Protein AF-A0A9W9VGC8-F1 (afdb_monomer)

Solvent-accessible surface area (backbone atoms only — not comparable to full-atom values): 9644 Å² total; per-residue (Å²): 136,80,88,79,89,86,86,82,89,84,85,84,89,81,81,81,83,70,82,72,69,71,74,70,69,69,70,74,82,68,82,78,79,82,75,87,48,75,81,85,63,85,86,56,40,82,25,56,75,47,77,41,86,89,65,31,42,34,34,18,18,44,61,40,28,31,33,39,38,31,36,71,86,82,41,48,71,45,77,50,46,69,52,90,90,40,30,14,21,30,14,51,29,66,82,48,89,43,32,34,34,37,34,35,13,34,48,37,84,91,77,71,47,44,42,70,41,45,1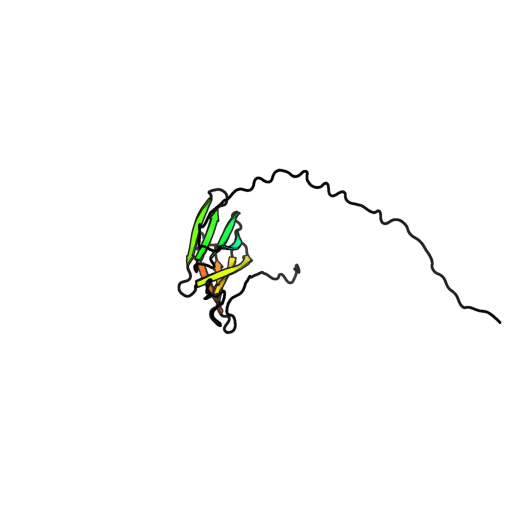8,31,39,30,38,38,39,50,74,54,97,56,95,48,50,51,77,41,82,74,50,76,34,74,85,32,20,64,59,89,64,49,73,73,84,50,85,89,75,53,135

Organism: NCBI:txid1131564

Structure (mmCIF, N/CA/C/O backbone):
data_AF-A0A9W9VGC8-F1
#
_entry.id   AF-A0A9W9VGC8-F1
#
loop_
_atom_site.group_PDB
_atom_site.id
_atom_site.type_symbol
_atom_site.label_atom_id
_atom_site.label_alt_id
_atom_site.label_comp_id
_atom_site.label_asym_id
_atom_site.label_entity_id
_atom_site.label_seq_id
_atom_site.pdbx_PDB_ins_code
_atom_site.Cartn_x
_atom_site.Cartn_y
_atom_site.Cartn_z
_atom_site.occupancy
_atom_site.B_iso_or_equiv
_atom_site.auth_seq_id
_atom_site.auth_comp_id
_atom_site.auth_asym_id
_atom_site.auth_atom_id
_atom_site.pdbx_PDB_model_num
ATOM 1 N N . MET A 1 1 ? -63.794 -8.149 -55.825 1.00 40.78 1 MET A N 1
ATOM 2 C CA . MET A 1 1 ? -63.696 -9.622 -55.710 1.00 40.78 1 MET A CA 1
ATOM 3 C C . MET A 1 1 ? -62.742 -9.882 -54.558 1.00 40.78 1 MET A C 1
ATOM 5 O O . MET A 1 1 ? -61.570 -9.592 -54.708 1.00 40.78 1 MET A O 1
ATOM 9 N N . GLY A 1 2 ? -63.231 -9.990 -53.324 1.00 35.28 2 GLY A N 1
ATOM 10 C CA . GLY A 1 2 ? -63.744 -11.231 -52.722 1.00 35.28 2 GLY A CA 1
ATOM 11 C C . GLY A 1 2 ? -62.634 -11.769 -51.803 1.00 35.28 2 GLY A C 1
ATOM 12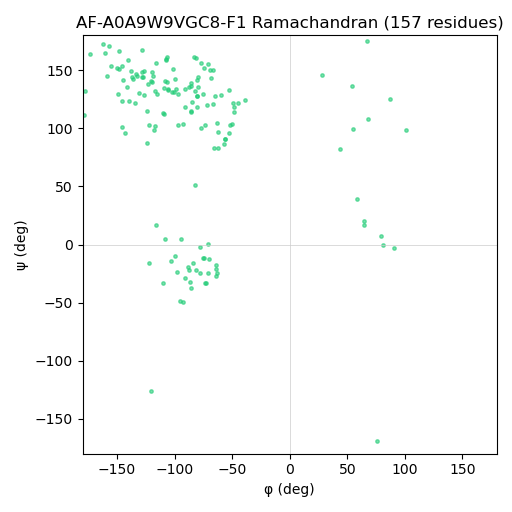 O O . GLY A 1 2 ? -61.580 -12.118 -52.310 1.00 35.28 2 GLY A O 1
ATOM 13 N N . THR A 1 3 ? -62.693 -11.532 -50.483 1.00 41.53 3 THR A N 1
ATOM 14 C CA . THR A 1 3 ? -63.160 -12.501 -49.453 1.00 41.53 3 THR A CA 1
ATOM 15 C C . THR A 1 3 ? -62.414 -13.840 -49.529 1.00 41.53 3 THR A C 1
ATOM 17 O O . THR A 1 3 ? -62.325 -14.413 -50.599 1.00 41.53 3 THR A O 1
ATOM 20 N N . ALA A 1 4 ? -61.954 -14.497 -48.477 1.00 38.81 4 ALA A N 1
ATOM 21 C CA . ALA A 1 4 ? -62.063 -14.309 -47.045 1.00 38.81 4 ALA A CA 1
ATOM 22 C C . ALA A 1 4 ? -61.202 -15.447 -46.418 1.00 38.81 4 ALA A C 1
ATOM 24 O O . ALA A 1 4 ? -61.190 -16.544 -46.957 1.00 38.81 4 ALA A O 1
ATOM 25 N N . TRP A 1 5 ? -60.319 -15.180 -45.453 1.00 36.31 5 TRP A N 1
ATOM 26 C CA . TRP A 1 5 ? -60.521 -15.468 -44.019 1.00 36.31 5 TRP A CA 1
ATOM 27 C C . TRP A 1 5 ? -60.109 -16.884 -43.601 1.00 36.31 5 TRP A C 1
ATOM 29 O O . TRP A 1 5 ? -60.664 -17.860 -44.080 1.00 36.31 5 TRP A O 1
ATOM 39 N N . MET A 1 6 ? -59.239 -16.965 -42.594 1.00 41.19 6 MET A N 1
ATOM 40 C CA . MET A 1 6 ? -59.518 -17.757 -41.394 1.00 41.19 6 MET A CA 1
ATOM 41 C C . MET A 1 6 ? -58.888 -17.056 -40.184 1.00 41.19 6 MET A C 1
ATOM 43 O O . MET A 1 6 ? -57.709 -16.713 -40.175 1.00 41.19 6 MET A O 1
ATOM 47 N N . PHE A 1 7 ? -59.750 -16.778 -39.211 1.00 37.06 7 PHE A N 1
ATOM 48 C CA . PHE A 1 7 ? -59.495 -16.153 -37.918 1.00 37.06 7 PHE A CA 1
ATOM 49 C C . PHE A 1 7 ? -58.992 -17.156 -36.875 1.00 37.06 7 PHE A C 1
ATOM 51 O O . PHE A 1 7 ? -59.294 -18.338 -36.984 1.00 37.06 7 PHE A O 1
ATOM 58 N N . LEU A 1 8 ? -58.378 -16.656 -35.796 1.00 36.75 8 LEU A N 1
ATOM 59 C CA . LEU A 1 8 ? -58.949 -16.592 -34.429 1.00 36.75 8 LEU A CA 1
ATOM 60 C C . LEU A 1 8 ? -57.893 -15.914 -33.526 1.00 36.75 8 LEU A C 1
ATOM 62 O O . LEU A 1 8 ? -56.759 -16.362 -33.461 1.00 36.75 8 LEU A O 1
ATOM 66 N N . LEU A 1 9 ? -58.122 -14.698 -33.022 1.00 33.78 9 LEU A N 1
ATOM 67 C CA . LEU A 1 9 ? -58.770 -14.388 -31.735 1.00 33.78 9 LEU A CA 1
ATOM 68 C C . LEU A 1 9 ? -58.128 -15.071 -30.512 1.00 33.78 9 LEU A C 1
ATOM 70 O O . LEU A 1 9 ? -58.520 -16.168 -30.133 1.00 33.78 9 LEU A O 1
ATOM 74 N N . SER A 1 10 ? -57.289 -14.321 -29.792 1.00 37.31 10 SER A N 1
ATOM 75 C CA . SER A 1 10 ? -57.479 -14.154 -28.346 1.00 37.31 10 SER A CA 1
ATOM 76 C C . SER A 1 10 ? -57.047 -12.744 -27.929 1.00 37.31 10 SER A C 1
ATOM 78 O O . SER A 1 10 ? -55.861 -12.448 -27.806 1.00 37.31 10 SER A O 1
ATOM 80 N N . GLN A 1 11 ? -58.019 -11.857 -27.733 1.00 42.66 11 GLN A N 1
ATOM 81 C CA . GLN A 1 11 ? -57.850 -10.740 -26.809 1.00 42.66 11 GLN A CA 1
ATOM 82 C C . GLN A 1 11 ? -58.222 -11.236 -25.412 1.00 42.66 11 GLN A C 1
ATOM 84 O O . GLN A 1 11 ? -59.235 -11.916 -25.299 1.00 42.66 11 GLN A O 1
ATOM 89 N N . ILE A 1 12 ? -57.467 -10.850 -24.382 1.00 42.12 12 ILE A N 1
ATOM 90 C CA . ILE A 1 12 ? -58.008 -10.390 -23.094 1.00 42.12 12 ILE A CA 1
ATOM 91 C C . ILE A 1 12 ? -57.017 -9.370 -22.517 1.00 42.12 12 ILE A C 1
ATOM 93 O O . ILE A 1 12 ? -55.810 -9.588 -22.455 1.00 42.12 12 ILE A O 1
ATOM 97 N N . LEU A 1 13 ? -57.591 -8.233 -22.145 1.00 39.44 13 LEU A N 1
ATOM 98 C CA . LEU A 1 13 ? -57.019 -7.064 -21.497 1.00 39.44 13 LEU A CA 1
ATOM 99 C C . LEU A 1 13 ? -56.938 -7.317 -19.976 1.00 39.44 13 LEU A C 1
ATOM 101 O O . LEU A 1 13 ? -57.951 -7.700 -19.396 1.00 39.44 13 LEU A O 1
ATOM 105 N N . VAL A 1 14 ? -55.805 -7.043 -19.318 1.00 39.69 14 VAL A N 1
ATOM 106 C CA . VAL A 1 14 ? -55.717 -6.797 -17.857 1.00 39.69 14 VAL A CA 1
ATOM 107 C C . VAL A 1 14 ? -54.657 -5.701 -17.661 1.00 39.69 14 VAL A C 1
ATOM 109 O O . VAL A 1 14 ? -53.489 -5.911 -17.955 1.00 39.69 14 VAL A O 1
ATOM 112 N N . LEU A 1 15 ? -55.077 -4.437 -17.554 1.00 33.41 15 LEU A N 1
ATOM 113 C CA . LEU A 1 15 ? -55.254 -3.674 -16.305 1.00 33.41 15 LEU A CA 1
ATOM 114 C C . LEU A 1 15 ? -53.940 -3.354 -15.568 1.00 33.41 15 LEU A C 1
ATOM 116 O O . LEU A 1 15 ? -53.339 -4.207 -14.930 1.00 33.41 15 LEU A O 1
ATOM 120 N N . ALA A 1 16 ? -53.589 -2.066 -15.636 1.00 41.69 16 ALA A N 1
ATOM 121 C CA . ALA A 1 16 ? -52.923 -1.276 -14.603 1.00 41.69 16 ALA A CA 1
ATOM 122 C C . ALA A 1 16 ? -51.743 -1.939 -13.866 1.00 41.69 16 ALA A C 1
ATOM 124 O O . ALA A 1 16 ? -51.863 -2.340 -12.711 1.00 41.69 16 ALA A O 1
ATOM 125 N N . ALA A 1 17 ? -50.555 -1.899 -14.471 1.00 41.78 17 ALA A N 1
ATOM 126 C CA . ALA A 1 17 ? -49.363 -1.711 -13.655 1.00 41.78 17 ALA A CA 1
ATOM 127 C C . ALA A 1 17 ? -49.331 -0.224 -13.291 1.00 41.78 17 ALA A C 1
ATOM 129 O O . ALA A 1 17 ? -49.025 0.629 -14.124 1.00 41.78 17 ALA A O 1
ATOM 130 N N . TYR A 1 18 ? -49.778 0.071 -12.073 1.00 39.72 18 TYR A N 1
ATOM 131 C CA . TYR A 1 18 ? -49.604 1.354 -11.416 1.00 39.72 18 TYR A CA 1
ATOM 132 C C . TYR A 1 18 ? -48.211 1.886 -11.745 1.00 39.72 18 TYR A C 1
ATOM 134 O O . TYR A 1 18 ? -47.211 1.224 -11.469 1.00 39.72 18 TYR A O 1
ATOM 142 N N . SER A 1 19 ? -48.138 3.091 -12.304 1.00 42.06 19 SER A N 1
ATOM 143 C CA . SER A 1 19 ? -46.963 3.919 -12.106 1.00 42.06 19 SER A CA 1
ATOM 144 C C . SER A 1 19 ? -46.893 4.198 -10.606 1.00 42.06 19 SER A C 1
ATOM 146 O O . SER A 1 19 ? -47.377 5.224 -10.131 1.00 42.06 19 SER A O 1
ATOM 148 N N . LEU A 1 20 ? -46.322 3.266 -9.8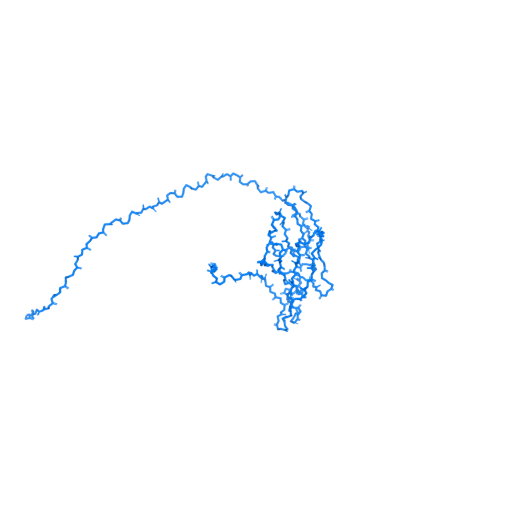44 1.00 46.91 20 LEU A N 1
ATOM 149 C CA . LEU A 1 20 ? -45.593 3.639 -8.652 1.00 46.91 20 LEU A CA 1
ATOM 150 C C . LEU A 1 20 ? -44.393 4.410 -9.195 1.00 46.91 20 LEU A C 1
ATOM 152 O O . LEU A 1 20 ? -43.304 3.882 -9.391 1.00 46.91 20 LEU A O 1
ATOM 156 N N . SER A 1 21 ? -44.609 5.694 -9.481 1.00 47.53 21 SER A N 1
ATOM 157 C CA . SER A 1 21 ? -43.618 6.644 -9.033 1.00 47.53 21 SER A CA 1
ATOM 158 C C . SER A 1 21 ? -43.555 6.401 -7.533 1.00 47.53 21 SER A C 1
ATOM 160 O O . SER A 1 21 ? -44.355 6.961 -6.782 1.00 47.53 21 SER A O 1
ATOM 162 N N . ASP A 1 22 ? -42.665 5.506 -7.104 1.00 43.31 22 ASP A N 1
ATOM 163 C CA . ASP A 1 22 ? -42.050 5.707 -5.814 1.00 43.31 22 ASP A CA 1
ATOM 164 C C . ASP A 1 22 ? -41.535 7.133 -5.920 1.00 43.31 22 ASP A C 1
ATOM 166 O O . ASP A 1 22 ? -40.587 7.444 -6.647 1.00 43.31 22 ASP A O 1
ATOM 170 N N . SER A 1 23 ? -42.260 8.049 -5.286 1.00 48.56 23 SER A N 1
ATOM 171 C CA . SER A 1 23 ? -41.648 9.246 -4.777 1.00 48.56 23 SER A CA 1
ATOM 172 C C . SER A 1 23 ? -40.570 8.708 -3.854 1.00 48.56 23 SER A C 1
ATOM 174 O O . SER A 1 23 ? -40.812 8.489 -2.668 1.00 48.56 23 SER A O 1
ATOM 176 N N . TYR A 1 24 ? -39.395 8.423 -4.420 1.00 46.81 24 TYR A N 1
ATOM 177 C CA . TYR A 1 24 ? -38.162 8.529 -3.688 1.00 46.81 24 TYR A CA 1
ATOM 178 C C . TYR A 1 24 ? -38.238 9.942 -3.152 1.00 46.81 24 TYR A C 1
ATOM 180 O O . TYR A 1 24 ? -38.027 10.913 -3.879 1.00 46.81 24 TYR A O 1
ATOM 188 N N . SER A 1 25 ? -38.697 10.056 -1.907 1.00 49.72 25 SER A N 1
ATOM 189 C CA . SER A 1 25 ? -38.453 11.226 -1.104 1.00 49.72 25 SER A CA 1
ATOM 190 C C . SER A 1 25 ? -36.961 11.404 -1.240 1.00 49.72 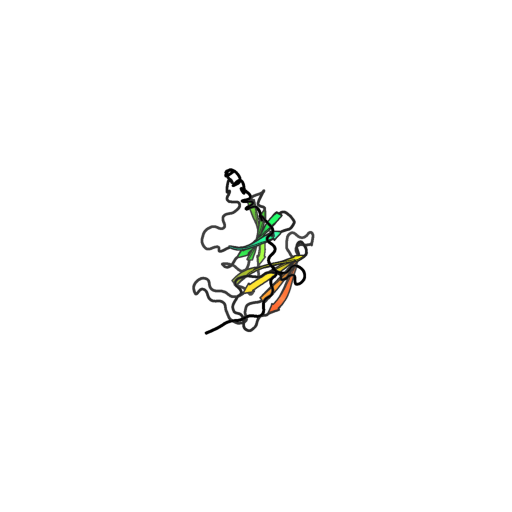25 SER A C 1
ATOM 192 O O . SER A 1 25 ? -36.207 10.599 -0.692 1.00 49.72 25 SER A O 1
ATOM 194 N N . THR A 1 26 ? -36.534 12.367 -2.059 1.00 55.84 26 THR A N 1
ATOM 195 C CA . THR A 1 26 ? -35.161 12.833 -2.042 1.00 55.84 26 THR A CA 1
ATOM 196 C C . THR A 1 26 ? -34.911 13.051 -0.563 1.00 55.84 26 THR A C 1
ATOM 198 O O . THR A 1 26 ? -35.659 13.848 0.024 1.00 55.84 26 THR A O 1
ATOM 201 N N . PRO A 1 27 ? -34.015 12.280 0.087 1.00 61.59 27 PRO A N 1
ATOM 202 C CA . PRO A 1 27 ? -33.721 12.526 1.482 1.00 61.59 27 PRO A CA 1
ATOM 203 C C . PRO A 1 27 ? -33.454 14.019 1.544 1.00 61.59 27 PRO A C 1
ATOM 205 O O . PRO A 1 27 ? -32.657 14.515 0.739 1.00 61.59 27 PRO A O 1
ATOM 208 N N . ALA A 1 28 ? -34.229 14.750 2.357 1.00 61.81 28 ALA A N 1
ATOM 209 C CA . ALA A 1 28 ? -33.986 16.172 2.548 1.00 61.81 28 ALA A CA 1
ATOM 210 C C . ALA A 1 28 ? -32.484 16.282 2.747 1.00 61.81 28 ALA A C 1
ATOM 212 O O . ALA A 1 28 ? -31.973 15.524 3.570 1.00 61.81 28 ALA A O 1
ATOM 213 N N . ALA A 1 29 ? -31.802 17.065 1.903 1.00 62.09 29 ALA A N 1
ATOM 214 C CA . ALA A 1 29 ? -30.351 17.085 1.845 1.00 62.09 29 ALA A CA 1
ATOM 215 C C . ALA A 1 29 ? -29.835 17.420 3.246 1.00 62.09 29 ALA A C 1
ATOM 217 O O . ALA A 1 29 ? -29.746 18.585 3.630 1.00 62.09 29 ALA A O 1
ATOM 218 N N . GLY A 1 30 ? -29.586 16.388 4.051 1.00 62.84 30 GLY A N 1
ATOM 219 C CA . GLY A 1 30 ? -28.882 16.525 5.300 1.00 62.84 30 GLY A CA 1
ATOM 220 C C . GLY A 1 30 ? -27.547 17.085 4.878 1.00 62.84 30 GLY A C 1
ATOM 221 O O . GLY A 1 30 ? -26.951 16.579 3.926 1.00 62.84 30 GLY A O 1
ATOM 222 N N . SER A 1 31 ? -27.109 18.173 5.500 1.00 70.81 31 SER A N 1
ATOM 223 C CA . SER A 1 31 ? -25.770 18.666 5.234 1.00 70.81 31 SER A CA 1
ATOM 224 C C . SER A 1 31 ? -24.799 17.572 5.678 1.00 70.81 31 SER A C 1
ATOM 226 O O . SER A 1 31 ? -24.505 17.435 6.865 1.00 70.81 31 SER A O 1
ATOM 228 N N . THR A 1 32 ? -24.341 16.743 4.747 1.00 75.00 32 THR A N 1
ATOM 229 C CA . THR A 1 32 ? -23.179 15.889 4.948 1.00 75.00 32 THR A CA 1
ATOM 230 C C . THR A 1 32 ? -22.004 16.825 5.154 1.00 75.00 32 THR A C 1
ATOM 232 O O . THR A 1 32 ? -21.560 17.493 4.223 1.00 75.00 32 THR A O 1
ATOM 235 N N . GLN A 1 33 ? -21.562 16.942 6.403 1.00 84.56 33 GLN A N 1
ATOM 236 C CA . GLN A 1 33 ? -20.357 17.679 6.731 1.00 84.56 33 GLN A CA 1
ATOM 237 C C . GLN A 1 33 ? -19.169 16.838 6.269 1.00 84.56 33 GLN A C 1
ATOM 239 O O . GLN A 1 33 ? -18.820 15.842 6.899 1.00 84.56 33 GLN A O 1
ATOM 244 N N . GLU A 1 34 ? -18.574 17.222 5.146 1.00 87.62 34 GLU A N 1
ATOM 245 C CA . GLU A 1 34 ? -17.290 16.676 4.732 1.00 87.62 34 GLU A CA 1
ATOM 246 C C . GLU A 1 34 ? -16.188 17.150 5.686 1.00 87.62 34 GLU A C 1
ATOM 248 O O . GLU A 1 34 ? -16.203 18.272 6.205 1.00 87.62 34 GLU A O 1
ATOM 253 N N . ARG A 1 35 ? -15.228 16.268 5.947 1.00 90.31 35 ARG A N 1
ATOM 254 C CA . ARG A 1 35 ? -14.065 16.553 6.780 1.00 90.31 35 ARG A CA 1
ATOM 255 C C . ARG A 1 35 ? -12.851 15.874 6.170 1.00 90.31 35 ARG A C 1
ATOM 257 O O . ARG A 1 35 ? -12.904 14.702 5.814 1.00 90.31 35 ARG A O 1
ATOM 264 N N . ILE A 1 36 ? -11.743 16.607 6.120 1.00 93.44 36 ILE A N 1
ATOM 265 C CA . ILE A 1 36 ? -10.435 16.046 5.788 1.00 93.44 36 ILE A CA 1
ATOM 266 C C . ILE A 1 36 ? -9.965 15.203 6.978 1.00 93.44 36 ILE A C 1
ATOM 268 O O . ILE A 1 36 ? -9.823 15.727 8.086 1.00 93.44 36 ILE A O 1
ATOM 272 N N . ILE A 1 37 ? -9.735 13.910 6.745 1.00 94.81 37 ILE A N 1
ATOM 273 C CA . ILE A 1 37 ? -9.170 12.992 7.748 1.00 94.81 37 ILE A CA 1
ATOM 274 C C . ILE A 1 37 ? -7.643 12.935 7.680 1.00 94.81 37 ILE A C 1
ATOM 276 O O . ILE A 1 37 ? -7.000 12.738 8.701 1.00 94.81 37 ILE A O 1
ATOM 280 N N . TYR A 1 38 ? -7.056 13.164 6.502 1.00 96.56 38 TYR A N 1
ATOM 281 C CA . TYR A 1 38 ? -5.610 13.204 6.318 1.00 96.56 38 TYR A CA 1
ATOM 282 C C . TYR A 1 38 ? -5.236 13.986 5.052 1.00 96.56 38 TYR A C 1
ATOM 284 O O . TYR A 1 38 ? -5.950 13.922 4.051 1.00 96.56 38 TYR A O 1
ATOM 292 N N . ASP A 1 39 ? -4.118 14.710 5.098 1.00 95.88 39 ASP A N 1
ATOM 293 C CA . ASP A 1 39 ? -3.525 15.419 3.960 1.00 95.88 39 ASP A CA 1
ATOM 294 C C . ASP A 1 39 ? -2.077 14.940 3.788 1.00 95.88 39 ASP A C 1
ATOM 296 O O . ASP A 1 39 ? -1.235 15.155 4.661 1.00 95.88 39 ASP A O 1
ATOM 300 N N . PHE A 1 40 ? -1.792 14.273 2.667 1.00 95.25 40 PHE A N 1
ATOM 301 C CA . PHE A 1 40 ? -0.452 13.770 2.346 1.00 95.25 40 PHE A CA 1
ATOM 302 C C . PHE A 1 40 ? 0.513 14.875 1.885 1.00 95.25 40 PHE A C 1
ATOM 304 O O . PHE A 1 40 ? 1.718 14.644 1.773 1.00 95.25 40 PHE A O 1
ATOM 311 N N . GLY A 1 41 ? 0.006 16.073 1.596 1.00 95.31 41 GLY A N 1
ATOM 312 C CA . GLY A 1 41 ? 0.775 17.154 1.006 1.00 95.31 41 GLY A CA 1
ATOM 313 C C . GLY A 1 41 ? 1.039 16.966 -0.491 1.00 95.31 41 GLY A C 1
ATOM 314 O O . GLY A 1 41 ? 0.457 16.131 -1.182 1.00 95.31 41 GLY A O 1
ATOM 315 N N . LYS A 1 42 ? 1.921 17.812 -1.033 1.00 94.38 42 LYS A N 1
ATOM 316 C CA . LYS A 1 42 ? 2.216 17.854 -2.473 1.00 94.38 42 LYS A CA 1
ATOM 317 C C . LYS A 1 42 ? 3.173 16.741 -2.884 1.00 94.38 42 LYS A C 1
ATOM 319 O O . LYS A 1 42 ? 4.143 16.467 -2.188 1.00 94.38 42 LYS A O 1
ATOM 324 N N . GLY A 1 43 ? 2.960 16.199 -4.082 1.00 92.00 43 GLY A N 1
ATOM 325 C CA . GLY A 1 43 ? 3.858 15.211 -4.689 1.00 92.00 43 GLY A CA 1
ATOM 326 C C . GLY A 1 43 ? 3.651 13.784 -4.186 1.00 92.00 43 GLY A C 1
ATOM 327 O O . GLY A 1 43 ? 4.328 12.883 -4.672 1.00 92.00 43 GLY A O 1
ATOM 328 N N . ILE A 1 44 ? 2.705 13.577 -3.268 1.00 95.62 44 ILE A N 1
ATOM 329 C CA . ILE A 1 44 ? 2.249 12.255 -2.863 1.00 95.62 44 ILE A CA 1
ATOM 330 C C . ILE A 1 44 ? 0.939 11.949 -3.578 1.00 95.62 44 ILE A C 1
ATOM 332 O O . ILE A 1 44 ? 0.031 12.779 -3.602 1.00 95.62 44 ILE A O 1
ATOM 336 N N . TRP A 1 45 ? 0.857 10.763 -4.172 1.00 95.62 45 TRP A N 1
ATOM 337 C CA . TRP A 1 45 ? -0.330 10.298 -4.879 1.00 95.62 45 TRP A CA 1
ATOM 338 C C . TRP A 1 45 ? -0.867 9.041 -4.193 1.00 95.62 45 TRP A C 1
ATOM 340 O O . TRP A 1 45 ? -0.353 7.956 -4.459 1.00 95.62 45 TRP A O 1
ATOM 350 N N . PRO A 1 46 ? -1.896 9.157 -3.338 1.00 95.44 46 PRO A N 1
ATOM 351 C CA . PRO A 1 46 ? -2.653 8.011 -2.847 1.00 95.44 46 PRO A CA 1
ATOM 352 C C . PRO A 1 46 ? -3.425 7.355 -3.989 1.00 95.44 46 PRO A C 1
ATOM 354 O O . PRO A 1 46 ? -4.217 8.011 -4.668 1.00 95.44 46 PRO A O 1
ATOM 357 N N . GLU A 1 47 ? -3.156 6.081 -4.233 1.00 88.25 47 GLU A N 1
ATOM 358 C CA . GLU A 1 47 ? -3.758 5.283 -5.293 1.00 88.25 47 GLU A CA 1
ATOM 359 C C . GLU A 1 47 ? -4.348 4.019 -4.676 1.00 88.25 47 GLU A C 1
ATOM 361 O O . GLU A 1 47 ? -3.725 3.355 -3.850 1.00 88.25 47 GLU A O 1
ATOM 366 N N . ASN A 1 48 ? -5.610 3.851 -5.054 1.00 91.62 48 ASN A N 1
ATOM 367 C CA . ASN A 1 48 ? -6.718 3.137 -4.458 1.00 91.62 48 ASN A CA 1
ATOM 368 C C . ASN A 1 48 ? -6.752 2.963 -2.928 1.00 91.62 48 ASN A C 1
ATOM 370 O O . ASN A 1 48 ? -5.759 2.820 -2.219 1.00 91.62 48 ASN A O 1
ATOM 374 N N . ILE A 1 49 ? -7.972 2.982 -2.402 1.00 94.81 49 ILE A N 1
ATOM 375 C CA . ILE A 1 49 ? -8.235 2.795 -0.981 1.00 94.81 49 ILE A CA 1
ATOM 376 C C . ILE A 1 49 ? -9.278 1.707 -0.781 1.00 94.81 49 ILE A C 1
ATOM 378 O O . ILE A 1 49 ? -10.190 1.530 -1.586 1.00 94.81 49 ILE A O 1
ATOM 382 N N . ILE A 1 50 ? -9.158 1.001 0.332 1.00 95.94 50 ILE A N 1
ATOM 383 C CA . ILE A 1 50 ? -10.106 -0.006 0.781 1.00 95.94 50 ILE A CA 1
ATOM 384 C C . ILE A 1 50 ? -10.316 0.136 2.287 1.00 95.94 50 ILE A C 1
ATOM 386 O O . ILE A 1 50 ? -9.429 0.583 3.014 1.00 95.94 50 ILE A O 1
ATOM 390 N N . LEU A 1 51 ? -11.507 -0.208 2.768 1.00 96.00 51 LEU A N 1
ATOM 391 C CA . LEU A 1 51 ? -11.787 -0.219 4.199 1.00 96.00 51 LEU A CA 1
ATOM 392 C C . LEU A 1 51 ? -11.359 -1.550 4.802 1.00 96.00 51 LEU A C 1
ATOM 394 O O . LEU A 1 51 ? -11.649 -2.612 4.259 1.00 96.00 51 LEU A O 1
ATOM 398 N N . ARG A 1 52 ? -10.715 -1.478 5.960 1.00 95.44 52 ARG A N 1
ATOM 399 C CA . ARG A 1 52 ? -10.490 -2.630 6.825 1.00 95.44 52 ARG A CA 1
ATOM 400 C C . ARG A 1 52 ? -11.721 -2.914 7.673 1.00 95.44 52 ARG A C 1
ATOM 402 O O . ARG A 1 52 ? -12.534 -2.026 7.938 1.00 95.44 52 ARG A O 1
ATOM 409 N N . HIS A 1 53 ? -11.816 -4.136 8.193 1.00 93.00 53 HIS A N 1
ATOM 410 C CA . HIS A 1 53 ? -12.932 -4.535 9.054 1.00 93.00 53 HIS A CA 1
ATOM 411 C C . HIS A 1 53 ? -12.997 -3.739 10.372 1.00 93.00 53 HIS A C 1
ATOM 413 O O . HIS A 1 53 ? -14.066 -3.578 10.956 1.00 93.00 53 HIS A O 1
ATOM 419 N N . ASN A 1 54 ? -11.865 -3.190 10.825 1.00 93.25 54 ASN A N 1
ATOM 420 C CA . ASN A 1 54 ? -11.790 -2.298 11.986 1.00 93.25 54 ASN A CA 1
ATOM 421 C C . ASN A 1 54 ? -12.238 -0.847 11.695 1.00 93.25 54 ASN A C 1
ATOM 423 O O . ASN A 1 54 ? -12.252 -0.033 12.614 1.00 93.25 54 ASN A O 1
ATOM 427 N N . GLY A 1 55 ? -12.601 -0.520 10.448 1.00 95.12 55 GLY A N 1
ATOM 428 C CA . GLY A 1 55 ? -13.034 0.814 10.023 1.00 95.12 55 GLY A CA 1
ATOM 429 C C . GLY A 1 55 ? -11.913 1.735 9.533 1.00 95.12 55 GLY A C 1
ATOM 430 O O . GLY A 1 55 ? -12.206 2.838 9.072 1.00 95.12 55 GLY A O 1
ATOM 431 N N . ASN A 1 56 ? -10.653 1.298 9.586 1.00 96.38 56 ASN A N 1
ATOM 432 C CA . ASN A 1 56 ? -9.534 2.076 9.064 1.00 96.38 56 ASN A CA 1
ATOM 433 C C . ASN A 1 56 ? -9.502 2.047 7.532 1.00 96.38 56 ASN A C 1
ATOM 435 O O . ASN A 1 56 ? -9.922 1.080 6.894 1.00 96.38 56 ASN A O 1
ATOM 439 N N . VAL A 1 57 ? -8.955 3.103 6.938 1.00 97.19 57 VAL A N 1
ATOM 440 C CA . VAL A 1 57 ? -8.723 3.209 5.496 1.00 97.19 57 VAL A CA 1
ATOM 441 C C . VAL A 1 57 ? -7.325 2.686 5.192 1.00 97.19 57 VAL A C 1
ATOM 443 O O . VAL A 1 57 ? -6.346 3.252 5.665 1.00 97.19 57 VAL A O 1
ATOM 446 N N . LEU A 1 58 ? -7.219 1.632 4.392 1.00 97.31 58 LEU A N 1
ATOM 447 C CA . LEU A 1 58 ? -5.963 1.116 3.856 1.00 97.31 58 LEU A CA 1
ATOM 448 C C . LEU A 1 58 ? -5.793 1.608 2.415 1.00 97.31 58 LEU A C 1
ATOM 450 O O . LEU A 1 58 ? -6.771 1.665 1.675 1.00 97.31 58 LEU A O 1
ATOM 454 N N . GLY A 1 59 ? -4.577 1.936 1.995 1.00 96.75 59 GLY A N 1
ATOM 455 C CA . GLY A 1 59 ? -4.326 2.321 0.608 1.00 96.75 59 GLY A CA 1
ATOM 456 C C . GLY A 1 59 ? -2.864 2.252 0.206 1.00 96.75 59 GLY A C 1
ATOM 457 O O . GLY A 1 59 ? -1.979 2.006 1.029 1.00 96.75 59 GLY A O 1
ATOM 458 N N . GLY A 1 60 ? -2.621 2.452 -1.084 1.00 97.00 60 GLY A N 1
ATOM 459 C CA . GLY A 1 60 ? -1.297 2.453 -1.689 1.00 97.00 60 GLY A CA 1
ATOM 460 C C . GLY A 1 60 ? -0.860 3.858 -2.069 1.00 97.00 60 GLY A C 1
ATOM 461 O O . GLY A 1 60 ? -1.673 4.766 -2.232 1.00 97.00 60 GLY A O 1
ATOM 462 N N . LEU A 1 61 ? 0.442 4.061 -2.214 1.00 97.25 61 LEU A N 1
ATOM 463 C CA . LEU A 1 61 ? 0.978 5.263 -2.838 1.00 97.25 61 LEU A CA 1
ATOM 464 C C . LEU A 1 61 ? 1.497 4.911 -4.237 1.00 97.25 61 LEU A C 1
ATOM 466 O O . LEU A 1 61 ? 2.212 3.934 -4.425 1.00 97.25 61 LEU A O 1
ATOM 470 N N . LEU A 1 62 ? 1.160 5.727 -5.231 1.00 95.75 62 LEU A N 1
ATOM 471 C CA . LEU A 1 62 ? 1.706 5.624 -6.588 1.00 95.75 62 LEU A CA 1
ATOM 472 C C . LEU A 1 62 ? 3.019 6.407 -6.735 1.00 95.75 62 LEU A C 1
ATOM 474 O O . LEU A 1 62 ? 3.823 6.143 -7.623 1.00 95.75 62 LEU A O 1
ATOM 478 N N . SER A 1 63 ? 3.237 7.390 -5.859 1.00 94.69 63 SER A N 1
ATOM 479 C CA . SER A 1 63 ? 4.450 8.214 -5.805 1.00 94.69 63 SER A CA 1
ATOM 480 C C . SER A 1 63 ? 5.616 7.558 -5.068 1.00 94.69 63 SER A C 1
ATOM 482 O O . SER A 1 63 ? 6.760 7.973 -5.246 1.00 94.69 63 SER A O 1
ATOM 484 N N . THR A 1 64 ? 5.324 6.591 -4.199 1.00 95.56 64 THR A N 1
ATOM 485 C CA . THR A 1 64 ? 6.296 5.837 -3.401 1.00 95.56 64 THR A CA 1
ATOM 486 C C . THR A 1 64 ? 5.789 4.406 -3.229 1.00 95.56 64 THR A C 1
ATOM 488 O O . THR A 1 64 ? 4.584 4.196 -3.229 1.00 95.56 64 THR A O 1
ATOM 491 N N . PRO A 1 65 ? 6.648 3.397 -3.031 1.00 96.81 65 PRO A N 1
ATOM 492 C CA . PRO A 1 65 ? 6.216 1.999 -2.963 1.00 96.81 65 PRO A CA 1
ATOM 493 C C . PRO A 1 65 ? 5.676 1.613 -1.575 1.00 96.81 65 PRO A C 1
ATOM 495 O O . PRO A 1 65 ? 6.137 0.649 -0.968 1.00 96.81 65 PRO A O 1
ATOM 498 N N . GLN A 1 66 ? 4.743 2.393 -1.028 1.00 98.00 66 GLN A N 1
ATOM 499 C CA . GLN A 1 66 ? 4.289 2.267 0.359 1.00 98.00 66 GLN A CA 1
ATOM 500 C C . GLN A 1 66 ? 2.799 1.944 0.458 1.00 98.00 66 GLN A C 1
ATOM 502 O O . GLN A 1 66 ? 1.991 2.445 -0.321 1.00 98.00 66 GLN A O 1
ATOM 507 N N . ILE A 1 67 ? 2.451 1.145 1.466 1.00 97.69 67 ILE A N 1
ATOM 508 C CA . ILE A 1 67 ? 1.073 0.927 1.915 1.00 97.69 67 ILE A CA 1
ATOM 509 C C . ILE A 1 67 ? 0.868 1.753 3.181 1.00 97.69 67 ILE A C 1
ATOM 511 O O . ILE A 1 67 ? 1.690 1.697 4.101 1.00 97.69 67 ILE A O 1
ATOM 515 N N . PHE A 1 68 ? -0.224 2.507 3.234 1.00 97.38 68 PHE A N 1
ATOM 516 C CA . PHE A 1 68 ? -0.606 3.310 4.386 1.00 97.38 68 PHE A CA 1
ATOM 517 C C . PHE A 1 68 ? -1.923 2.830 4.991 1.00 97.38 68 PHE A C 1
ATOM 519 O O . PHE A 1 68 ? -2.759 2.234 4.315 1.00 97.38 68 PHE A O 1
ATOM 526 N N . GLU A 1 69 ? -2.119 3.136 6.268 1.00 97.25 69 GLU A N 1
ATOM 527 C CA . GLU A 1 69 ? -3.377 2.962 6.985 1.00 97.25 69 GLU A CA 1
ATOM 528 C C . GLU A 1 69 ? -3.723 4.259 7.724 1.00 97.25 69 GLU A C 1
ATOM 530 O O . GLU A 1 69 ? -2.876 4.796 8.440 1.00 97.25 69 GLU A O 1
ATOM 535 N N . ILE A 1 70 ? -4.953 4.745 7.557 1.00 97.88 70 ILE A N 1
ATOM 536 C CA . ILE A 1 70 ? -5.499 5.922 8.236 1.00 97.88 70 ILE A CA 1
ATOM 537 C C . ILE A 1 70 ? -6.645 5.493 9.145 1.00 97.88 70 ILE A C 1
ATOM 539 O O . ILE A 1 70 ? -7.595 4.850 8.697 1.00 97.88 70 ILE A O 1
ATOM 543 N N . ASP A 1 71 ? -6.594 5.915 10.401 1.00 97.06 71 ASP A N 1
ATOM 544 C CA . ASP A 1 71 ? -7.743 5.864 11.299 1.00 97.06 71 ASP A CA 1
ATOM 545 C C . ASP A 1 71 ? -8.598 7.133 11.089 1.00 97.06 71 ASP A C 1
ATOM 547 O O . ASP A 1 71 ? -8.137 8.246 11.367 1.00 97.06 71 ASP A O 1
ATOM 551 N N . PRO A 1 72 ? -9.844 7.014 10.593 1.00 95.38 72 PRO A N 1
ATOM 552 C CA . PRO A 1 72 ? -10.690 8.169 10.297 1.00 95.38 72 PRO A CA 1
ATOM 553 C C . PRO A 1 72 ? -11.192 8.906 11.550 1.00 95.38 72 PRO A C 1
ATOM 555 O O . PRO A 1 72 ? -11.725 10.008 11.427 1.00 95.38 72 PRO A O 1
ATOM 558 N N . ILE A 1 73 ? -11.051 8.323 12.745 1.00 95.62 73 ILE A N 1
ATOM 559 C CA . ILE A 1 73 ? -11.475 8.909 14.021 1.00 95.62 73 ILE A CA 1
ATOM 560 C C . ILE A 1 73 ? -10.330 9.687 14.665 1.00 95.62 73 ILE A C 1
ATOM 562 O O . ILE A 1 73 ? -10.518 10.838 15.064 1.00 95.62 73 ILE A O 1
ATOM 566 N N . THR A 1 74 ? -9.147 9.079 14.763 1.00 96.69 74 THR A N 1
ATOM 567 C CA . THR A 1 74 ? -7.964 9.730 15.356 1.00 96.69 74 THR A CA 1
ATOM 568 C C . THR A 1 74 ? -7.202 10.600 14.362 1.00 96.69 74 THR A C 1
ATOM 570 O O . THR A 1 74 ? -6.439 11.466 14.787 1.00 96.69 74 THR A O 1
ATOM 573 N N . HIS A 1 75 ? -7.455 10.424 13.059 1.00 96.44 75 HIS A N 1
ATOM 574 C CA . HIS A 1 75 ? -6.766 11.088 11.950 1.00 96.44 75 HIS A CA 1
ATOM 575 C C . HIS A 1 75 ? -5.275 10.718 11.843 1.00 96.44 75 HIS A C 1
ATOM 577 O O . HIS A 1 75 ? -4.494 11.407 11.180 1.00 96.44 75 HIS A O 1
ATOM 583 N N . GLU A 1 76 ? -4.860 9.636 12.501 1.00 96.62 76 GLU A N 1
ATOM 584 C CA . GLU A 1 76 ? -3.495 9.134 12.421 1.00 96.62 76 GLU A CA 1
ATOM 585 C C . GLU A 1 76 ? -3.298 8.336 11.132 1.00 96.62 76 GLU A C 1
ATOM 587 O O . GLU A 1 76 ? -4.129 7.506 10.769 1.00 96.62 76 GLU A O 1
ATOM 592 N N . CYS A 1 77 ? -2.174 8.576 10.455 1.00 96.94 77 CYS A N 1
ATOM 593 C CA . CYS A 1 77 ? -1.734 7.811 9.294 1.00 96.94 77 CYS A CA 1
ATOM 594 C C . CYS A 1 77 ? -0.415 7.121 9.623 1.00 96.94 77 CYS A C 1
ATOM 596 O O . CYS A 1 77 ? 0.519 7.764 10.112 1.00 96.94 77 CYS A O 1
ATOM 598 N N . LYS A 1 78 ? -0.321 5.829 9.320 1.00 96.06 78 LYS A N 1
ATOM 599 C CA . LYS A 1 78 ? 0.911 5.049 9.449 1.00 96.06 78 LYS A CA 1
ATOM 600 C C . LYS A 1 78 ? 1.240 4.344 8.142 1.00 96.06 78 LYS A C 1
ATOM 602 O O . LYS A 1 78 ? 0.348 3.930 7.408 1.00 96.06 78 LYS A O 1
ATOM 607 N N . ILE A 1 79 ? 2.529 4.159 7.889 1.00 97.19 79 ILE A N 1
ATOM 608 C CA . ILE A 1 79 ? 3.008 3.266 6.833 1.00 97.19 79 ILE A CA 1
ATOM 609 C C . ILE A 1 79 ? 3.066 1.855 7.410 1.00 97.19 79 ILE A C 1
ATOM 611 O O . ILE A 1 79 ? 3.731 1.639 8.418 1.00 97.19 79 ILE A O 1
ATOM 615 N N . THR A 1 80 ? 2.366 0.916 6.782 1.00 96.62 80 THR A N 1
ATOM 616 C CA . THR A 1 80 ? 2.295 -0.489 7.215 1.00 96.62 80 THR A CA 1
ATOM 617 C C . THR A 1 80 ? 3.265 -1.373 6.440 1.00 96.62 80 THR A C 1
ATOM 619 O O . THR A 1 80 ? 3.686 -2.418 6.928 1.00 96.62 80 THR A O 1
ATOM 622 N N . HIS A 1 81 ? 3.653 -0.958 5.232 1.00 97.56 81 HIS A N 1
ATOM 623 C CA . HIS A 1 81 ? 4.665 -1.651 4.448 1.00 97.56 81 HIS A CA 1
ATOM 624 C C . HIS A 1 81 ? 5.357 -0.723 3.443 1.00 97.56 81 HIS A C 1
ATOM 626 O O . HIS A 1 81 ? 4.783 0.269 2.994 1.00 97.56 81 HIS A O 1
ATOM 632 N N . THR A 1 82 ? 6.596 -1.053 3.076 1.00 98.00 82 THR A N 1
ATOM 633 C CA . THR A 1 82 ? 7.344 -0.435 1.973 1.00 98.00 82 THR A CA 1
ATOM 634 C C . THR A 1 82 ? 7.993 -1.545 1.152 1.00 98.00 82 THR A C 1
ATOM 636 O O . THR A 1 82 ? 8.763 -2.331 1.700 1.00 98.00 82 THR A O 1
ATOM 639 N N . PHE A 1 83 ? 7.689 -1.609 -0.143 1.00 97.69 83 PHE A N 1
ATOM 640 C CA . PHE A 1 83 ? 8.307 -2.565 -1.060 1.00 97.69 83 PHE A CA 1
ATOM 641 C C . PHE A 1 83 ? 9.687 -2.054 -1.490 1.00 97.69 83 PHE A C 1
ATOM 643 O O . PHE A 1 83 ? 9.818 -0.920 -1.948 1.00 97.69 83 PHE A O 1
ATOM 650 N N . GLU A 1 84 ? 10.721 -2.884 -1.352 1.00 96.44 84 GLU A N 1
ATOM 651 C CA . GLU A 1 84 ? 12.110 -2.485 -1.636 1.00 96.44 84 GLU A CA 1
ATOM 652 C C . GLU A 1 84 ? 12.441 -2.448 -3.138 1.00 96.44 84 GLU A C 1
ATOM 654 O O . GLU A 1 84 ? 13.351 -1.736 -3.557 1.00 96.44 84 GLU A O 1
ATOM 659 N N . ASP A 1 85 ? 11.709 -3.204 -3.957 1.00 95.50 85 ASP A N 1
ATOM 660 C CA . ASP A 1 85 ? 11.996 -3.456 -5.374 1.00 95.50 85 ASP A CA 1
ATOM 661 C C . ASP A 1 85 ? 10.924 -2.897 -6.326 1.00 95.50 85 ASP A C 1
ATOM 663 O O . ASP A 1 85 ? 10.841 -3.306 -7.489 1.00 95.50 85 ASP A O 1
ATOM 667 N N . LYS A 1 86 ? 10.090 -1.980 -5.824 1.00 97.44 86 LYS A N 1
ATOM 668 C CA . LYS A 1 86 ? 8.967 -1.360 -6.539 1.00 97.44 86 LYS A CA 1
ATOM 669 C C . LYS A 1 86 ? 9.034 0.160 -6.438 1.00 97.44 86 LYS A C 1
ATOM 671 O O . LYS A 1 86 ? 9.764 0.696 -5.606 1.00 97.44 86 LYS A O 1
ATOM 676 N N . THR A 1 87 ? 8.239 0.870 -7.240 1.00 97.56 87 THR A N 1
ATOM 677 C CA . THR A 1 87 ? 8.120 2.337 -7.120 1.00 97.56 87 THR A CA 1
ATOM 678 C C . THR A 1 87 ? 6.699 2.831 -6.868 1.00 97.56 87 THR A C 1
ATOM 680 O O . THR A 1 87 ? 6.550 3.959 -6.403 1.00 97.56 87 THR A O 1
ATOM 683 N N . GLY A 1 88 ? 5.677 2.002 -7.099 1.00 96.75 88 GLY A N 1
ATOM 684 C CA . GLY A 1 88 ? 4.285 2.347 -6.819 1.00 96.75 88 GLY A CA 1
ATOM 685 C C . GLY A 1 88 ? 3.422 1.140 -6.461 1.00 96.75 88 GLY A C 1
ATOM 686 O O . GLY A 1 88 ? 3.678 0.014 -6.898 1.00 96.75 88 GLY A O 1
ATOM 687 N N . VAL A 1 89 ? 2.395 1.405 -5.661 1.00 97.50 89 VAL A N 1
ATOM 688 C CA . VAL A 1 89 ? 1.318 0.489 -5.277 1.00 97.50 89 VAL A CA 1
ATOM 689 C C . VAL A 1 89 ? 0.039 0.940 -5.976 1.00 97.50 89 VAL A C 1
ATOM 691 O O . VAL A 1 89 ? -0.189 2.139 -6.124 1.00 97.50 89 VAL A O 1
ATOM 694 N N . PHE A 1 90 ? -0.747 -0.027 -6.438 1.00 95.00 90 PHE A N 1
ATOM 695 C CA . PHE A 1 90 ? -1.904 0.195 -7.295 1.00 95.00 90 PHE A CA 1
ATOM 696 C C . PHE A 1 90 ? -3.196 -0.340 -6.642 1.00 95.00 90 PHE A C 1
ATOM 698 O O . PHE A 1 90 ? -3.510 -0.047 -5.493 1.00 95.00 90 PHE A O 1
ATOM 705 N N . GLY A 1 91 ? -3.942 -1.192 -7.349 1.00 91.25 91 GLY A N 1
ATOM 706 C CA . GLY A 1 91 ? -5.218 -1.719 -6.885 1.00 91.25 91 GLY A CA 1
ATOM 707 C C . GLY A 1 91 ? -5.130 -2.643 -5.673 1.00 91.25 91 GLY A C 1
ATOM 708 O O . GLY A 1 91 ? -4.174 -3.407 -5.528 1.00 91.25 91 GLY A O 1
ATOM 709 N N . PHE A 1 92 ? -6.206 -2.628 -4.883 1.00 96.06 92 PHE A N 1
ATOM 710 C CA . PHE A 1 92 ? -6.438 -3.493 -3.730 1.00 96.06 92 PHE A CA 1
ATOM 711 C C . PHE A 1 92 ? -7.695 -4.335 -3.928 1.00 96.06 92 PHE A C 1
ATOM 713 O O . PHE A 1 92 ? -8.666 -3.872 -4.518 1.00 96.06 92 PHE A O 1
ATOM 720 N N . ALA A 1 93 ? -7.710 -5.540 -3.371 1.00 95.88 93 ALA A N 1
ATOM 721 C CA . ALA A 1 93 ? -8.924 -6.330 -3.231 1.00 95.88 93 ALA A CA 1
ATOM 722 C C . ALA A 1 93 ? -8.893 -7.134 -1.930 1.00 95.88 93 ALA A C 1
ATOM 724 O O . ALA A 1 93 ? -7.848 -7.652 -1.546 1.00 95.88 93 ALA A O 1
ATOM 725 N N . GLU A 1 94 ? -10.036 -7.252 -1.261 1.00 95.69 94 GLU A N 1
ATOM 726 C CA . GLU A 1 94 ? -10.197 -8.084 -0.066 1.00 95.69 94 GLU A CA 1
ATOM 727 C C . GLU A 1 94 ? -10.835 -9.423 -0.446 1.00 95.69 94 GLU A C 1
ATOM 729 O O . GLU A 1 94 ? -11.813 -9.462 -1.195 1.00 95.69 94 GLU A O 1
ATOM 734 N N . THR A 1 95 ? -10.275 -10.522 0.063 1.00 94.25 95 THR A N 1
ATOM 735 C CA . THR A 1 95 ? -10.787 -11.887 -0.187 1.00 94.25 95 THR A CA 1
ATOM 736 C C . THR A 1 95 ? -11.419 -12.515 1.052 1.00 94.25 95 THR A C 1
ATOM 738 O O . THR A 1 95 ? -12.399 -13.246 0.942 1.00 94.25 95 THR A O 1
ATOM 741 N N . GLU A 1 96 ? -10.893 -12.190 2.230 1.00 94.06 96 GLU A N 1
ATOM 742 C CA . GLU A 1 96 ? -11.424 -12.529 3.549 1.00 94.06 96 GLU A CA 1
ATOM 743 C C . GLU A 1 96 ? -11.230 -11.307 4.457 1.00 94.06 96 GLU A C 1
ATOM 745 O O . GLU A 1 96 ? -10.339 -10.507 4.163 1.00 94.06 96 GLU A O 1
ATOM 750 N N . PRO A 1 97 ? -11.981 -11.170 5.567 1.00 94.88 97 PRO A N 1
ATOM 751 C CA . PRO A 1 97 ? -11.766 -10.087 6.521 1.00 94.88 97 PRO A CA 1
ATOM 752 C C . PRO A 1 97 ? -10.288 -9.943 6.911 1.00 94.88 97 PRO A C 1
ATOM 754 O O . PRO A 1 97 ? -9.694 -10.871 7.468 1.00 94.88 97 PRO A O 1
ATOM 757 N N . ASP A 1 98 ? -9.713 -8.778 6.613 1.00 95.75 98 ASP A N 1
ATOM 758 C CA . ASP A 1 98 ? -8.304 -8.434 6.851 1.00 95.75 98 ASP A CA 1
ATOM 759 C C . ASP A 1 98 ? -7.262 -9.266 6.059 1.00 95.75 98 ASP A C 1
ATOM 761 O O . ASP A 1 98 ? -6.076 -9.290 6.406 1.00 95.75 98 ASP A O 1
ATOM 765 N N . LEU A 1 99 ? -7.671 -9.917 4.963 1.00 96.62 99 LEU A N 1
ATOM 766 C CA . LEU A 1 99 ? -6.782 -10.547 3.982 1.00 96.62 99 LEU A CA 1
ATOM 767 C C . LEU A 1 99 ? -6.930 -9.871 2.616 1.00 96.62 99 LEU A C 1
ATOM 769 O O . LEU A 1 99 ? -7.863 -10.140 1.844 1.00 96.62 99 LEU A O 1
ATOM 773 N N . PHE A 1 100 ? -5.959 -9.016 2.310 1.00 97.25 100 PHE A N 1
ATOM 774 C CA . PHE A 1 100 ? -5.962 -8.193 1.109 1.00 97.25 100 PHE A CA 1
ATOM 775 C C . PHE A 1 100 ? -4.941 -8.671 0.091 1.00 97.25 100 PHE A C 1
ATOM 777 O O . PHE A 1 100 ? -3.959 -9.337 0.409 1.00 97.25 100 PHE A O 1
ATOM 784 N N . TYR A 1 101 ? -5.165 -8.262 -1.145 1.00 97.69 101 TYR A N 1
ATOM 785 C CA . TYR A 1 101 ? -4.238 -8.401 -2.245 1.00 97.69 101 TYR A CA 1
ATOM 786 C C . TYR A 1 101 ? -3.973 -7.021 -2.821 1.00 97.69 101 TYR A C 1
ATOM 788 O O . TYR A 1 101 ? -4.910 -6.237 -2.963 1.00 97.69 101 TYR A O 1
ATOM 796 N N . ALA A 1 102 ? -2.719 -6.734 -3.152 1.00 97.44 102 ALA A N 1
ATOM 797 C CA . ALA A 1 102 ? -2.324 -5.487 -3.785 1.00 97.44 102 ALA A CA 1
ATOM 798 C C . ALA A 1 102 ? -1.381 -5.731 -4.959 1.00 97.44 102 ALA A C 1
ATOM 800 O O . ALA A 1 102 ? -0.553 -6.647 -4.940 1.00 97.44 102 ALA A O 1
ATOM 801 N N . VAL A 1 103 ? -1.495 -4.881 -5.972 1.00 97.62 103 VAL A N 1
ATOM 802 C CA . VAL A 1 103 ? -0.525 -4.812 -7.064 1.00 97.62 103 VAL A CA 1
ATOM 803 C C . VAL A 1 103 ? 0.550 -3.793 -6.706 1.00 97.62 103 VAL A C 1
ATOM 805 O O . VAL A 1 103 ? 0.231 -2.669 -6.329 1.00 97.62 103 VAL A O 1
ATOM 808 N N . ALA A 1 104 ? 1.817 -4.149 -6.900 1.00 97.50 104 ALA A N 1
ATOM 809 C CA . ALA A 1 104 ? 2.911 -3.183 -6.904 1.00 97.50 104 ALA A CA 1
ATOM 810 C C . ALA A 1 104 ? 3.742 -3.331 -8.181 1.00 97.50 104 ALA A C 1
ATOM 812 O O . ALA A 1 104 ? 3.909 -4.436 -8.699 1.00 97.50 104 ALA A O 1
ATOM 813 N N . SER A 1 105 ? 4.237 -2.211 -8.705 1.00 97.56 105 SER A N 1
ATOM 814 C CA . SER A 1 105 ? 4.994 -2.178 -9.959 1.00 97.56 105 SER A CA 1
ATOM 815 C C . SER A 1 105 ? 6.049 -1.072 -9.983 1.00 97.56 105 SER A C 1
ATOM 817 O O . SER A 1 105 ? 6.030 -0.156 -9.154 1.00 97.56 105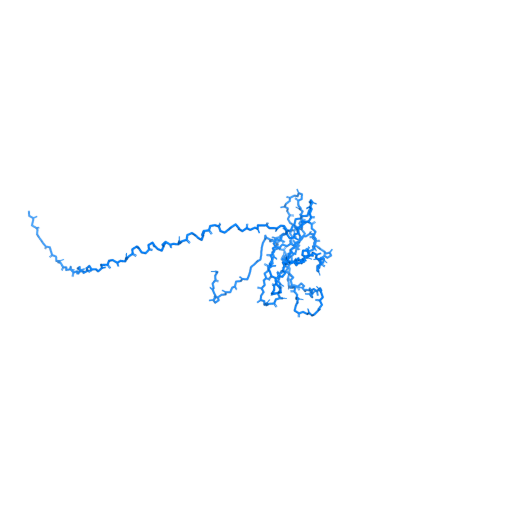 SER A O 1
ATOM 819 N N . ASN A 1 106 ? 6.961 -1.134 -10.956 1.00 97.88 106 ASN A N 1
ATOM 820 C CA . ASN A 1 106 ? 7.823 -0.008 -11.294 1.00 97.88 106 ASN A CA 1
ATOM 821 C C . ASN A 1 106 ? 7.096 0.901 -12.284 1.00 97.88 106 ASN A C 1
ATOM 823 O O . ASN A 1 106 ? 6.837 0.532 -13.424 1.00 97.88 106 ASN A O 1
ATOM 827 N N . PHE A 1 107 ? 6.780 2.106 -11.837 1.00 96.12 107 PHE A N 1
ATOM 828 C CA . PHE A 1 107 ? 6.036 3.124 -12.558 1.00 96.12 107 PHE A CA 1
ATOM 829 C C . PHE A 1 107 ? 6.663 4.505 -12.393 1.00 96.12 107 PHE A C 1
ATOM 831 O O . PHE A 1 107 ? 7.168 4.864 -11.326 1.00 96.12 107 PHE A O 1
ATOM 838 N N . SER A 1 108 ? 6.625 5.280 -13.472 1.00 95.38 108 SER A N 1
ATOM 839 C CA . SER A 1 108 ? 7.134 6.644 -13.542 1.00 95.38 108 SER A CA 1
ATOM 840 C C . SER A 1 108 ? 5.968 7.615 -13.658 1.00 95.38 108 SER A C 1
ATOM 842 O O . SER A 1 108 ? 5.311 7.683 -14.692 1.00 95.38 108 SER A O 1
ATOM 844 N N . LEU A 1 109 ? 5.751 8.437 -12.628 1.00 92.50 109 LEU A N 1
ATOM 845 C CA . LEU A 1 109 ? 4.766 9.525 -12.683 1.00 92.50 109 LEU A CA 1
ATOM 846 C C . LEU A 1 109 ? 5.113 10.592 -13.735 1.00 92.50 109 LEU A C 1
ATOM 848 O O . LEU A 1 109 ? 4.217 11.257 -14.243 1.00 92.50 109 LEU A O 1
ATOM 852 N N . GLY A 1 110 ? 6.398 10.766 -14.065 1.00 94.88 110 GLY A N 1
ATOM 853 C CA . GLY A 1 110 ? 6.843 11.771 -15.036 1.00 94.88 110 GLY A CA 1
ATOM 854 C C . GLY A 1 110 ? 6.524 11.404 -16.486 1.00 94.88 110 GLY A C 1
ATOM 855 O O . GLY A 1 110 ? 6.241 12.289 -17.288 1.00 94.88 110 GLY A O 1
ATOM 856 N N . THR A 1 111 ? 6.556 10.110 -16.814 1.00 96.06 111 THR A N 1
ATOM 857 C CA . THR A 1 111 ? 6.204 9.594 -18.151 1.00 96.06 111 THR A CA 1
ATOM 858 C C . THR A 1 111 ? 4.815 8.964 -18.193 1.00 96.06 111 THR A C 1
ATOM 860 O O . THR A 1 111 ? 4.269 8.783 -19.273 1.00 96.06 111 THR A O 1
ATOM 863 N N . PHE A 1 112 ? 4.225 8.687 -17.027 1.00 94.12 112 PHE A N 1
ATOM 864 C CA . PHE A 1 112 ? 2.964 7.968 -16.856 1.00 94.12 112 PHE A CA 1
ATOM 865 C C . PHE A 1 112 ? 2.991 6.556 -17.469 1.00 94.12 112 PHE A C 1
ATOM 867 O O . PHE A 1 112 ? 2.027 6.084 -18.070 1.00 94.12 112 PHE A O 1
ATOM 874 N N . GLU A 1 113 ? 4.126 5.875 -17.311 1.00 95.62 113 GLU A N 1
ATOM 875 C CA . GLU A 1 113 ? 4.392 4.549 -17.868 1.00 95.62 113 GLU A CA 1
ATOM 876 C C . GLU A 1 113 ? 4.885 3.598 -16.775 1.00 95.62 113 GLU A C 1
ATOM 878 O O . GLU A 1 113 ? 5.640 3.994 -15.881 1.00 95.62 113 GLU A O 1
ATOM 883 N N . GLY A 1 114 ? 4.478 2.329 -16.867 1.00 95.62 114 GLY A N 1
ATOM 884 C CA . GLY A 1 114 ? 5.034 1.250 -16.053 1.00 95.62 114 GLY A CA 1
ATOM 885 C C . GLY A 1 114 ? 6.031 0.410 -16.838 1.00 95.62 114 GLY A C 1
ATOM 886 O O . GLY A 1 114 ? 5.930 0.279 -18.057 1.00 95.62 114 GLY A O 1
ATOM 887 N N . VAL A 1 115 ? 6.992 -0.166 -16.127 1.00 97.50 115 VAL A N 1
ATOM 888 C CA . VAL A 1 115 ? 8.043 -1.012 -16.689 1.00 97.50 115 VAL A CA 1
ATOM 889 C C . VAL A 1 115 ? 7.480 -2.409 -16.915 1.00 97.50 115 VAL A C 1
ATOM 891 O O . VAL A 1 115 ? 7.063 -3.072 -15.965 1.00 97.50 115 VAL A O 1
ATOM 894 N N . GLU A 1 116 ? 7.468 -2.861 -18.166 1.00 97.38 116 GLU A N 1
ATOM 895 C CA . GLU A 1 116 ? 7.015 -4.206 -18.527 1.00 97.38 116 GLU A CA 1
ATOM 896 C C . GLU A 1 116 ? 7.731 -5.284 -17.697 1.00 97.38 116 GLU A C 1
ATOM 898 O O . GLU A 1 116 ? 8.948 -5.243 -17.510 1.00 97.38 116 GLU A O 1
ATOM 903 N N . GLY A 1 117 ? 6.955 -6.231 -17.167 1.00 97.06 117 GLY A N 1
ATOM 904 C CA . GLY A 1 117 ? 7.459 -7.341 -16.363 1.00 97.06 117 GLY A CA 1
ATOM 905 C C . GLY A 1 117 ? 7.776 -6.989 -14.910 1.00 97.06 117 GLY A C 1
ATOM 906 O O . GLY A 1 117 ? 8.340 -7.821 -14.204 1.00 97.06 117 GLY A O 1
ATOM 907 N N . SER A 1 118 ? 7.433 -5.782 -14.449 1.00 97.44 118 SER A N 1
ATOM 908 C CA . SER A 1 118 ? 7.661 -5.363 -13.056 1.00 97.44 118 SER A CA 1
ATOM 909 C C . SER A 1 118 ? 6.430 -5.449 -12.154 1.00 97.44 118 SER A C 1
ATOM 911 O O . SER A 1 118 ? 6.566 -5.307 -10.937 1.00 97.44 118 SER A O 1
ATOM 913 N N . ALA A 1 119 ? 5.248 -5.686 -12.730 1.00 97.50 119 ALA A N 1
ATOM 914 C CA . ALA A 1 119 ? 4.019 -5.807 -11.966 1.00 97.50 119 ALA A CA 1
ATOM 915 C C . ALA A 1 119 ? 3.963 -7.157 -11.242 1.00 97.50 119 ALA A C 1
ATOM 917 O O . ALA A 1 119 ? 4.109 -8.214 -11.856 1.00 97.50 119 ALA A O 1
ATOM 918 N N . ASP A 1 120 ? 3.681 -7.100 -9.944 1.00 97.88 120 ASP A N 1
ATOM 919 C CA . ASP A 1 120 ? 3.595 -8.249 -9.050 1.00 97.88 120 ASP A CA 1
ATOM 920 C C . ASP A 1 120 ? 2.321 -8.171 -8.198 1.00 97.88 120 ASP A C 1
ATOM 922 O O . ASP A 1 120 ? 1.897 -7.084 -7.795 1.00 97.88 120 ASP A O 1
ATOM 926 N N . LEU A 1 121 ? 1.725 -9.331 -7.901 1.00 98.06 121 LEU A N 1
ATOM 927 C CA . LEU A 1 121 ? 0.618 -9.458 -6.951 1.00 98.06 121 LEU A CA 1
ATOM 928 C C . LEU A 1 121 ? 1.156 -9.881 -5.584 1.00 98.06 121 LEU A C 1
ATOM 930 O O . LEU A 1 121 ? 1.849 -10.897 -5.473 1.00 98.06 121 LEU A O 1
ATOM 934 N N . TYR A 1 122 ? 0.770 -9.158 -4.540 1.00 98.31 122 TYR A N 1
ATOM 935 C CA . TYR A 1 122 ? 1.126 -9.458 -3.158 1.00 98.31 122 TYR A CA 1
ATOM 936 C C . TYR A 1 122 ? -0.119 -9.714 -2.319 1.00 98.31 122 TYR A C 1
ATOM 938 O O . TYR A 1 122 ? -1.110 -9.005 -2.444 1.00 98.31 122 TYR A O 1
ATOM 946 N N . GLU A 1 123 ? -0.041 -10.706 -1.441 1.00 98.25 123 GLU A N 1
ATOM 947 C CA . GLU A 1 123 ? -0.969 -10.931 -0.339 1.00 98.25 123 GLU A CA 1
ATOM 948 C C . GLU A 1 123 ? -0.493 -10.134 0.882 1.00 98.25 123 GLU A C 1
ATOM 950 O O . GLU A 1 123 ? 0.701 -10.127 1.206 1.00 98.25 123 GLU A O 1
ATOM 955 N N . LEU A 1 124 ? -1.439 -9.475 1.546 1.00 97.56 124 LEU A N 1
ATOM 956 C CA . LEU A 1 124 ? -1.264 -8.646 2.731 1.00 97.56 124 LEU A CA 1
ATOM 957 C C . LEU A 1 124 ? -2.162 -9.210 3.844 1.00 97.56 124 LEU A C 1
ATOM 959 O O . LEU A 1 124 ? -3.378 -9.008 3.840 1.00 97.56 124 LEU A O 1
ATOM 963 N N . ASP A 1 125 ? -1.573 -9.931 4.795 1.00 97.25 125 ASP A N 1
ATOM 964 C CA . ASP A 1 125 ? -2.312 -10.553 5.898 1.00 97.25 125 ASP A CA 1
ATOM 965 C C . ASP A 1 125 ? -2.263 -9.673 7.154 1.00 97.25 125 ASP A C 1
ATOM 967 O O . ASP A 1 125 ? -1.256 -9.636 7.872 1.00 97.25 125 ASP A O 1
ATOM 971 N N . PHE A 1 126 ? -3.371 -8.978 7.419 1.00 95.81 126 PHE A N 1
ATOM 972 C CA . PHE A 1 126 ? -3.576 -8.109 8.579 1.00 95.81 126 PHE A CA 1
ATOM 973 C C . PHE A 1 126 ? -4.282 -8.814 9.749 1.00 95.81 126 PHE A C 1
ATOM 975 O O . PHE A 1 126 ? -4.567 -8.180 10.764 1.00 95.81 126 PHE A O 1
ATOM 982 N N . ARG A 1 127 ? -4.545 -10.125 9.659 1.00 94.38 127 ARG A N 1
ATOM 983 C CA . ARG A 1 127 ? -5.288 -10.882 10.689 1.00 94.38 127 ARG A CA 1
ATOM 984 C C . ARG A 1 127 ? -4.466 -11.151 11.950 1.00 94.38 127 ARG A C 1
ATOM 986 O O . ARG A 1 127 ? -4.987 -11.622 12.961 1.00 94.38 127 ARG A O 1
ATOM 993 N N . SER A 1 128 ? -3.157 -10.911 11.898 1.00 87.06 128 SER A N 1
ATOM 994 C CA . SER A 1 128 ? -2.286 -11.050 13.064 1.00 87.06 128 SER A CA 1
ATOM 995 C C . SER A 1 128 ? -2.430 -9.863 14.023 1.00 87.06 128 SER A C 1
ATOM 997 O O . SER A 1 128 ? -2.754 -8.761 13.606 1.00 87.06 128 SER A O 1
ATOM 999 N N . LEU A 1 129 ? -2.106 -10.060 15.305 1.00 77.81 129 LEU A N 1
ATOM 1000 C CA . LEU A 1 129 ? -2.082 -8.979 16.307 1.00 77.81 129 LEU A CA 1
ATOM 1001 C C . LEU A 1 129 ? -0.911 -7.987 16.125 1.00 77.81 129 LEU A C 1
ATOM 1003 O O . LEU A 1 129 ? -0.753 -7.073 16.932 1.00 77.81 129 LEU A O 1
ATOM 1007 N N . SER A 1 130 ? -0.061 -8.192 15.114 1.00 80.31 130 SER A N 1
ATOM 1008 C CA . SER A 1 130 ? 0.999 -7.251 14.748 1.00 80.31 130 SER A CA 1
ATOM 1009 C C . SER A 1 130 ? 0.399 -5.971 14.165 1.00 80.31 130 SER A C 1
ATOM 1011 O O . SER A 1 130 ? -0.652 -6.003 13.530 1.00 80.31 130 SER A O 1
ATOM 1013 N N . GLN A 1 131 ? 1.083 -4.840 14.351 1.00 74.94 131 GLN A N 1
ATOM 1014 C CA . GLN A 1 131 ? 0.696 -3.579 13.708 1.00 74.94 131 GLN A CA 1
ATOM 1015 C C . GLN A 1 131 ? 0.956 -3.583 12.194 1.00 74.94 131 GLN A C 1
ATOM 1017 O O . GLN A 1 131 ? 0.269 -2.849 11.476 1.00 74.94 131 GLN A O 1
ATOM 1022 N N . ASP A 1 132 ? 1.898 -4.422 11.751 1.00 90.62 132 ASP A N 1
ATOM 1023 C CA . ASP A 1 132 ? 2.314 -4.574 10.356 1.00 90.62 132 ASP A CA 1
ATOM 1024 C C . ASP A 1 132 ? 1.798 -5.899 9.771 1.00 90.62 132 ASP A C 1
ATOM 1026 O O . ASP A 1 132 ? 1.838 -6.930 10.464 1.00 90.62 132 ASP A O 1
ATOM 1030 N N . PRO A 1 133 ? 1.343 -5.905 8.504 1.00 95.44 133 PRO A N 1
ATOM 1031 C CA . PRO A 1 133 ? 0.865 -7.102 7.829 1.00 95.44 133 PRO A CA 1
ATOM 1032 C C . PRO A 1 133 ? 2.004 -8.062 7.493 1.00 95.44 133 PRO A C 1
ATOM 1034 O O . PRO A 1 133 ? 3.150 -7.666 7.267 1.00 95.44 133 PRO A O 1
ATOM 1037 N N . LYS A 1 134 ? 1.673 -9.347 7.357 1.00 96.88 134 LYS A N 1
ATOM 1038 C CA . LYS A 1 134 ? 2.580 -10.291 6.694 1.00 96.88 134 LYS A CA 1
ATOM 1039 C C . LYS A 1 134 ? 2.423 -10.143 5.187 1.00 96.88 134 LYS A C 1
ATOM 1041 O O . LYS A 1 134 ? 1.312 -10.229 4.673 1.00 96.88 134 LYS A O 1
ATOM 1046 N N . ILE A 1 135 ? 3.543 -9.953 4.500 1.00 97.25 135 ILE A N 1
ATOM 1047 C CA . ILE A 1 135 ? 3.584 -9.739 3.054 1.00 97.25 135 ILE A CA 1
ATOM 1048 C C . ILE A 1 135 ? 4.092 -10.998 2.366 1.00 97.25 135 ILE A C 1
ATOM 1050 O O . ILE A 1 135 ? 5.117 -11.561 2.760 1.00 97.25 135 ILE A O 1
ATOM 1054 N N . ARG A 1 136 ? 3.403 -11.424 1.307 1.00 97.81 136 ARG A N 1
ATOM 1055 C CA . ARG A 1 136 ? 3.818 -12.560 0.480 1.00 97.81 136 ARG A CA 1
ATOM 1056 C C . ARG A 1 136 ? 3.571 -12.262 -0.991 1.00 97.81 136 ARG A C 1
ATOM 1058 O O . ARG A 1 136 ? 2.436 -12.024 -1.386 1.00 97.81 136 ARG A O 1
ATOM 1065 N N . LYS A 1 137 ? 4.609 -12.341 -1.827 1.00 97.88 137 LYS A N 1
ATOM 1066 C CA . LYS A 1 137 ? 4.427 -12.331 -3.286 1.00 97.88 137 LYS A CA 1
ATOM 1067 C C . LYS A 1 137 ? 3.665 -13.591 -3.705 1.00 97.88 137 LYS A C 1
ATOM 1069 O O . LYS A 1 137 ? 4.035 -14.703 -3.326 1.00 97.88 137 LYS A O 1
ATOM 1074 N N . VAL A 1 138 ? 2.593 -13.406 -4.461 1.00 98.06 138 VAL A N 1
ATOM 1075 C CA . VAL A 1 138 ? 1.706 -14.476 -4.931 1.00 98.06 138 VAL A CA 1
ATOM 1076 C C . VAL A 1 138 ? 2.116 -14.910 -6.328 1.00 98.06 138 VAL A C 1
ATOM 1078 O O . VAL A 1 138 ? 2.270 -16.103 -6.577 1.00 98.06 138 VAL A O 1
ATOM 1081 N N . MET A 1 139 ? 2.312 -13.941 -7.221 1.00 97.38 139 MET A N 1
ATOM 1082 C CA . MET A 1 139 ? 2.733 -14.167 -8.601 1.00 97.38 139 MET A CA 1
ATOM 1083 C C . MET A 1 139 ? 3.317 -12.894 -9.218 1.00 97.38 139 MET A C 1
ATOM 1085 O O . MET A 1 139 ? 3.130 -11.797 -8.687 1.00 97.38 139 MET A O 1
ATOM 1089 N N . ASP A 1 140 ? 4.009 -13.062 -10.339 1.00 97.06 140 ASP A N 1
ATOM 1090 C CA . ASP A 1 140 ? 4.468 -11.999 -11.227 1.00 97.06 140 ASP A CA 1
ATOM 1091 C C . ASP A 1 140 ? 3.652 -11.947 -12.526 1.00 97.06 140 ASP A C 1
ATOM 1093 O O . ASP A 1 140 ? 2.960 -12.895 -12.907 1.00 97.06 140 ASP A O 1
ATOM 1097 N N . PHE A 1 141 ? 3.729 -10.806 -13.211 1.00 97.00 141 PHE A N 1
ATOM 1098 C CA . PHE A 1 141 ? 3.090 -10.589 -14.505 1.00 97.00 141 PHE A CA 1
ATOM 1099 C C . PHE A 1 141 ? 4.138 -10.167 -15.545 1.00 97.00 141 PHE A C 1
ATOM 1101 O O . PHE A 1 141 ? 4.332 -8.973 -15.781 1.00 97.00 141 PHE A O 1
ATOM 1108 N N . PRO A 1 142 ? 4.804 -11.123 -16.222 1.00 95.75 142 PRO A N 1
ATOM 1109 C CA . PRO A 1 142 ? 5.976 -10.841 -17.059 1.00 95.75 142 PRO A CA 1
ATOM 1110 C C . PRO A 1 142 ? 5.692 -9.954 -18.281 1.00 95.75 142 PRO A C 1
ATOM 1112 O O . PRO A 1 142 ? 6.622 -9.394 -18.844 1.00 95.75 142 PRO A O 1
ATOM 1115 N N . ALA A 1 143 ? 4.425 -9.817 -18.683 1.00 95.56 143 ALA A N 1
ATOM 1116 C CA . ALA A 1 143 ? 3.991 -8.983 -19.806 1.00 95.56 143 ALA A CA 1
ATOM 1117 C C . ALA A 1 143 ? 3.230 -7.714 -19.370 1.00 95.56 143 ALA A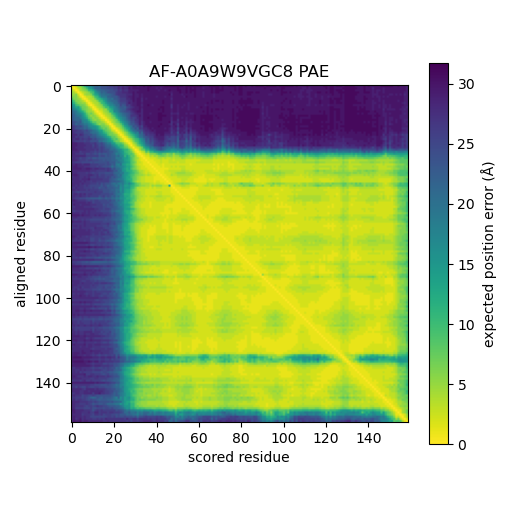 C 1
ATOM 1119 O O . ALA A 1 143 ? 2.680 -7.007 -20.212 1.00 95.56 143 ALA A O 1
ATOM 1120 N N . ALA A 1 144 ? 3.126 -7.439 -18.064 1.00 95.75 144 ALA A N 1
ATOM 1121 C CA . ALA A 1 144 ? 2.383 -6.290 -17.553 1.00 95.75 144 ALA A CA 1
ATOM 1122 C C . AL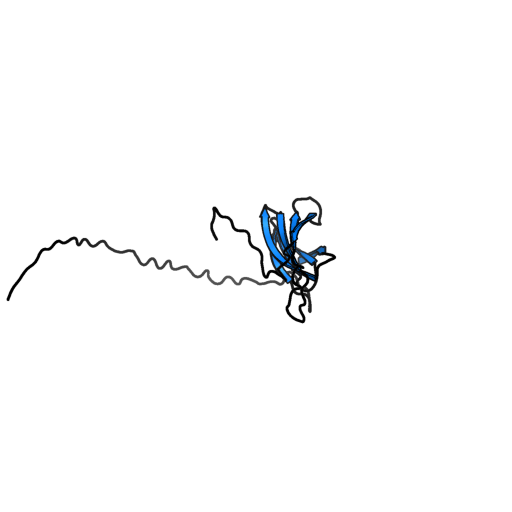A A 1 144 ? 3.329 -5.226 -16.994 1.00 95.75 144 ALA A C 1
ATOM 1124 O O . ALA A 1 144 ? 4.262 -5.526 -16.249 1.00 95.75 144 ALA A O 1
ATOM 1125 N N . GLY A 1 145 ? 3.068 -3.967 -17.353 1.00 93.94 145 GLY A N 1
ATOM 1126 C CA . GLY A 1 145 ? 3.786 -2.819 -16.803 1.00 93.94 145 GLY A CA 1
ATOM 1127 C C . GLY A 1 145 ? 3.196 -2.314 -15.492 1.00 93.94 145 GLY A C 1
ATOM 1128 O O . GLY A 1 145 ? 3.928 -1.882 -14.614 1.00 93.94 145 GLY A O 1
ATOM 1129 N N . TRP A 1 146 ? 1.871 -2.329 -15.364 1.00 94.00 146 TRP A N 1
ATOM 1130 C CA . TRP A 1 146 ? 1.117 -1.926 -14.176 1.00 94.00 146 TRP A CA 1
ATOM 1131 C C . TRP A 1 146 ? -0.365 -2.261 -14.391 1.00 94.00 146 TRP A C 1
ATOM 1133 O O . TRP A 1 146 ? -0.796 -2.492 -15.523 1.00 94.00 146 TRP A O 1
ATOM 1143 N N . PHE A 1 147 ? -1.145 -2.270 -13.313 1.00 93.12 147 PHE A N 1
ATOM 1144 C CA . PHE A 1 147 ? -2.600 -2.409 -13.359 1.00 93.12 147 PHE A CA 1
ATOM 1145 C C . PHE A 1 147 ? -3.223 -1.179 -12.721 1.00 93.12 147 PHE A C 1
ATOM 1147 O O . PHE A 1 147 ? -2.720 -0.700 -11.713 1.00 93.12 147 PHE A O 1
ATOM 1154 N N . ASN A 1 148 ? -4.318 -0.669 -13.278 1.00 88.81 148 ASN A N 1
ATOM 1155 C CA . ASN A 1 148 ? -4.999 0.471 -12.669 1.00 88.81 148 ASN A CA 1
ATOM 1156 C C . ASN A 1 148 ? -5.748 0.087 -11.383 1.00 88.81 148 ASN A C 1
ATOM 1158 O O . ASN A 1 148 ? -5.823 0.891 -10.470 1.00 88.81 148 ASN A O 1
ATOM 1162 N N . GLY A 1 149 ? -6.287 -1.132 -11.299 1.00 90.56 149 GLY A N 1
ATOM 1163 C CA . GLY A 1 149 ? -7.089 -1.570 -10.162 1.00 90.56 149 GLY A CA 1
ATOM 1164 C C . GLY A 1 149 ? -7.122 -3.087 -10.012 1.00 90.56 149 GLY A C 1
ATOM 1165 O O . GLY A 1 149 ? -6.674 -3.822 -10.894 1.00 90.56 149 GLY A O 1
ATOM 1166 N N . LEU A 1 150 ? -7.674 -3.538 -8.887 1.00 92.81 150 LEU A N 1
ATOM 1167 C CA . LEU A 1 150 ? -7.896 -4.939 -8.551 1.00 92.81 150 LEU A CA 1
ATOM 1168 C C . LEU A 1 150 ? -9.297 -5.061 -7.939 1.00 92.81 150 LEU A C 1
ATOM 1170 O O . LEU A 1 150 ? -9.748 -4.154 -7.249 1.00 92.81 150 LEU A O 1
ATOM 1174 N N . ALA A 1 151 ? -9.996 -6.155 -8.216 1.00 91.81 151 ALA A N 1
ATOM 1175 C CA . ALA A 1 151 ? -11.289 -6.461 -7.618 1.00 91.81 151 ALA A CA 1
ATOM 1176 C C . ALA A 1 151 ? -11.434 -7.977 -7.481 1.00 91.81 151 ALA A C 1
ATOM 1178 O O . ALA A 1 151 ? -10.869 -8.732 -8.278 1.00 91.81 151 ALA A O 1
ATOM 1179 N N . THR A 1 152 ? -12.194 -8.426 -6.486 1.00 90.00 152 THR A N 1
ATOM 1180 C CA . THR A 1 152 ? -12.617 -9.824 -6.402 1.00 90.00 152 THR A CA 1
ATOM 1181 C C . THR A 1 152 ? -13.817 -10.060 -7.312 1.00 90.00 152 THR A C 1
ATOM 1183 O O . THR A 1 152 ? -14.700 -9.215 -7.438 1.00 90.00 152 THR A O 1
ATOM 1186 N N . LEU A 1 153 ? -13.844 -11.225 -7.958 1.00 85.19 153 LEU A N 1
ATOM 1187 C CA . LEU A 1 153 ? -15.013 -11.705 -8.684 1.00 85.19 153 LEU A CA 1
ATOM 1188 C C . LEU A 1 153 ? -15.608 -12.871 -7.901 1.00 85.19 153 LEU A C 1
ATOM 1190 O O . LEU A 1 153 ? -14.996 -13.934 -7.807 1.00 85.19 153 LEU A O 1
ATOM 1194 N N . ASP A 1 154 ? -16.800 -12.669 -7.351 1.00 77.75 154 ASP A N 1
ATOM 1195 C CA . ASP A 1 154 ? -17.579 -13.732 -6.726 1.00 77.75 154 ASP A CA 1
ATOM 1196 C C . ASP A 1 154 ? -18.516 -14.328 -7.785 1.00 77.75 154 ASP A C 1
ATOM 1198 O O . ASP A 1 154 ? -19.514 -13.726 -8.185 1.00 77.75 154 ASP A O 1
ATOM 1202 N N . GLY A 1 155 ? -18.158 -15.513 -8.280 1.00 65.31 155 GLY A N 1
ATOM 1203 C CA . GLY A 1 155 ? -18.920 -16.194 -9.326 1.00 65.31 155 GL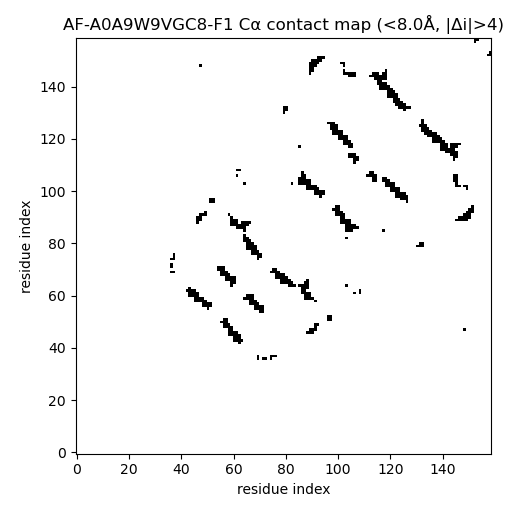Y A CA 1
ATOM 1204 C C . GLY A 1 155 ? -20.339 -16.590 -8.906 1.00 65.31 155 GLY A C 1
ATOM 1205 O O . GLY A 1 155 ? -21.181 -16.784 -9.780 1.00 65.31 155 GLY A O 1
ATOM 1206 N N . GLU A 1 156 ? -20.622 -16.690 -7.602 1.00 72.50 156 GLU A N 1
ATOM 1207 C CA . GLU A 1 156 ? -21.964 -16.997 -7.095 1.00 72.50 156 GLU A CA 1
ATOM 1208 C C . GLU A 1 156 ? -22.821 -15.740 -6.932 1.00 72.50 156 GLU A C 1
ATOM 1210 O O . GLU A 1 156 ? -24.037 -15.798 -7.120 1.00 72.50 156 GLU A O 1
ATOM 1215 N N . LYS A 1 157 ? -22.201 -14.599 -6.610 1.00 62.03 157 LYS A N 1
ATOM 1216 C CA . LYS A 1 157 ? -22.916 -13.324 -6.441 1.00 62.03 157 LYS A CA 1
ATOM 1217 C C . LYS A 1 157 ? -23.062 -12.522 -7.734 1.00 62.03 157 LYS A C 1
ATOM 1219 O O . LYS A 1 157 ? -23.959 -11.687 -7.802 1.00 62.03 157 LYS A O 1
ATOM 1224 N N . GLY A 1 158 ? -22.248 -12.799 -8.757 1.00 57.94 158 GLY A N 1
ATOM 1225 C CA . GLY A 1 158 ? -22.149 -11.924 -9.927 1.00 57.94 158 GLY A CA 1
ATOM 1226 C C . GLY A 1 158 ? -21.528 -10.566 -9.566 1.00 57.94 158 GLY A C 1
ATOM 1227 O O . GLY A 1 158 ? -21.224 -10.316 -8.401 1.00 57.94 158 GLY A O 1
ATOM 1228 N N . LEU A 1 159 ? -21.289 -9.719 -10.576 1.00 50.31 159 LEU A N 1
ATOM 1229 C CA . LEU A 1 159 ? -20.824 -8.336 -10.371 1.00 50.31 159 LEU A CA 1
ATOM 1230 C C . LEU A 1 159 ? -21.865 -7.495 -9.623 1.00 50.31 159 LEU A C 1
ATOM 1232 O O . LEU A 1 159 ? -23.048 -7.552 -10.033 1.00 50.31 159 LEU A O 1
#

pLDDT: mean 83.98, std 20.82, range [33.41, 98.31]

Sequence (159 aa):
MGTAWMFLLSQILVLAAYSLSDSYSTPAAGSTQERIIYDFGKGIWPENIILRHNGNVLGGLLSTPQIFEIDPITHECKITHTFEDKTGVFGFAETEPDLFYAVASNFSLGTFEGVEGSADLYELDFRSLSQDPKIRKVMDFPAAGWFNGLATLDGEKGL

Secondary structure (DSSP, 8-state):
-----------------------------------------TT--EEEEEE-TTSPEEEEESSSSEEEEE-TTT--EEEEEE-TT-SEEEEEEEEETTEEEEEEE-EETTTTEEPTT-EEEEEEE--SSSSS-EEEEEEEETT-S--S------TTT--

Nearest PDB structures (foldseek):
  1c9u-assembly1_A  TM=7.164E-01  e=1.647E-03  Acinetobacter calcoaceticus
  2dg0-assembly1_A  TM=7.672E-01  e=2.137E-02  Staphylococcus aureus
  2dso-assembly3_C  TM=6.941E-01  e=3.455E-02  Staphylococcus aureus
  8j07-assembly1_1N  TM=6.571E-01  e=8.564E-02  Homo sapiens
  8iyj-assembly1_f  TM=7.801E-01  e=2.924E-01  Mus musculus

Radius of gyration: 26.18 Å; Cα contacts (8 Å, |Δi|>4): 312; chains: 1; bounding box: 76×36×72 Å

Foldseek 3Di:
DDDDDDDDDDDDDDDDPDPPPVPPVPPPPDPPDDDDLEDPDPQWAWADWDAAPVGWIWTKTQQAQWIWIADSVVSDIDTQDHDPQFGIKAAKEDDDHQKMKTWTFHADPVVRWFDAFGIWIWIWHPVDPDPHTDIDTDDTDNGDRTDRYDYDADPVVGD

InterPro domains:
  IPR011042 Six-bladed beta-propeller, TolB-like [G3DSA:2.120.10.30] (29-159)
  IPR052998 Hetero-Diels-Alderase-like [PTHR42060] (8-155)

Mean predicted aligned error: 11.23 Å

=== Feature glossary ===
Key to the feature types in this record:

Secondary structure (8-state, DSSP). Secondary structure is the local, repeating backbone conformation. DSSP classifies it into eight states by reading the hydrogen-bond network: three helix types (H, G, I), two β types (E, B), two non-regular types (T, S), and unstructured coil (-).

Backbone torsions (φ/ψ). Backbone dihedral angles. Every residue except chain termini has a φ (preceding-C → N → Cα → C) and a ψ (N → Cα → C → next-N). They are reported in degrees following the IUPAC sign convention. Secondary structure is essentially a statement about which (φ, ψ) basin each residue occupies.

Predicted aligned error. Predicted Aligned Error (PAE) is an AlphaFold confidence matrix: entry (i, j) is the expected error in the position of residue j, in ångströms, when the prediction is superimposed on the true structure at residue i. Low PAE within a block of residues means that block is internally rigid and well-predicted; high PAE between two blocks means their relative placement is uncertain even if each block individually is confident.

B-factor. B-factor (Debye–Waller factor) reflects atomic displacement in the crystal lattice. It is an experimental observable (units Å²), not a prediction; low values mean the atom is pinned down, high values mean it moves or is heterogeneous across the crystal.

Secondary structure (3-state, P-SEA). Three-state secondary structure (P-SEA) collapses the eight DSSP classes into helix (a), strand (b), and coil (c). P-SEA assigns these from Cα geometry alone — distances and angles — without requiring backbone oxygens, so it works on any Cα trace.

Sequence. Primary structure: the covalent order of the twenty standard amino acids along the backbone. Two proteins with the same sequence will (almost always) fold to the same structure; two with 30% identity often share a fold but not the details.

pLDDT. pLDDT is the predicted lDDT-Cα score: AlphaFold's confidence that the local environment of each residue (all inter-atomic distances within 15 Å) is correctly placed. It is a per-residue number between 0 and 100, with higher meaning more reliable.

InterPro / GO / CATH / organism. Functional annotations link the protein to curated databases. InterPro entries identify conserved domains and families by matching the sequence against member-database signatures (Pfam, PROSITE, CDD, …). Gene Ontology (GO) terms describe molecular function, biological process, and cellular component in a controlled vocabulary. CATH places the structure in a hierarchical fold classification (Class/Architecture/Topology/Homologous-superfamily). The organism is the source species.

Contact-map, Ramachandran, and PAE plots. Three diagnostic plots accompany the record. The Cα contact map visualizes the tertiary structure as a 2D adjacency matrix (8 Å cutoff, sequence-local contacts suppressed). The Ramachandran plot shows the distribution of backbone (φ, ψ) torsions, with points in the α and β basins reflecting secondary structure content. The PAE plot shows AlphaFold's inter-residue confidence as a color matrix.

mmCIF coordinates. The mmCIF table is the protein's shape written out atom by atom. For each backbone N, Cα, C, and carbonyl O, it records an (x, y, z) coordinate triple in Å plus the residue type, chain letter, and residue number.

Radius of gyration, Cα contacts, bounding box. Three whole-structure scalars: the radius of gyration (RMS distance of Cα from centroid, in Å), the count of Cα–Cα contacts (pairs closer than 8 Å and separated by more than four residues in sequence — i.e. tertiary, not local, contacts), and the bounding-box dimensions. Together they distinguish compact globular folds from extended fibres or disordered chains.

Foldseek 3Di. The Foldseek 3Di string encodes local tertiary geometry as a 20-letter alphabet — one character per residue — derived from the rel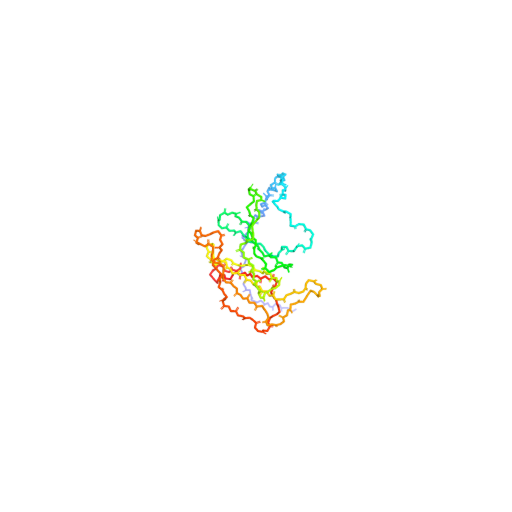ative positions of nearby Cα atoms. Unlike the amino-acid sequence, 3Di is a direct function of the 3D structure, so two proteins with the same fold have similar 3Di strings even at low sequence identity.

Rendered structure images. Six rendered views show the 3D structure from the faces of a cube — i.e. along ±x, ±y, ±z. Rendering representation is drawn randomly per protein from cartoon (secondary-structure ribbons), sticks (backbone bonds), or molecular surface; coloring is either N→C rainbow (blue at the N-terminus through red at the C-terminus) or one color per chain.

Nearest PDB structures. The Foldseek neighbor list gives the closest experimentally determined structures in the PDB, ranked by structural alignment. TM-score near 1 means near-identical fold; near 0.3 means only rough topology match. This is how one finds what a novel AlphaFold prediction most resembles in the solved-structure universe.

Solvent-accessible surface area. SASA measures how much of the protein is reachable by solvent. It is computed by rolling a water-sized probe over the atomic surface and summing the exposed area (Å²). Per-residue SASA distinguishes core (buried, low SASA) from surface (exposed, high SASA) residues; total SASA is a whole-molecule size measure.